Protein AF-A0A5K0WE83-F1 (afdb_monomer_lite)

Organism: NCBI:txid210225

Structure (mmCIF, N/CA/C/O backbone):
data_AF-A0A5K0WE83-F1
#
_entry.id   AF-A0A5K0WE83-F1
#
loop_
_atom_site.group_PDB
_atom_site.id
_atom_site.type_symbol
_atom_site.label_atom_id
_atom_site.label_alt_id
_atom_site.label_comp_id
_atom_site.label_asym_id
_atom_site.label_entity_id
_atom_site.label_seq_id
_atom_site.pdbx_PDB_ins_code
_atom_site.Cartn_x
_atom_site.Cartn_y
_atom_site.Cartn_z
_atom_site.occupancy
_atom_site.B_iso_or_equiv
_atom_site.auth_seq_id
_atom_site.auth_comp_id
_atom_site.auth_asym_id
_atom_site.auth_atom_id
_atom_site.pdbx_PDB_model_num
ATOM 1 N N . VAL A 1 1 ? 18.829 11.541 -3.046 1.00 50.06 1 VAL A N 1
ATOM 2 C CA . VAL A 1 1 ? 17.791 10.662 -3.632 1.00 50.06 1 VAL A CA 1
ATOM 3 C C . VAL A 1 1 ? 16.443 11.244 -3.243 1.00 50.06 1 VAL A C 1
ATOM 5 O O . VAL A 1 1 ? 16.202 11.369 -2.050 1.00 50.06 1 VAL A O 1
ATOM 8 N N . LEU A 1 2 ? 15.624 11.678 -4.204 1.00 67.94 2 LEU A N 1
ATOM 9 C CA . LEU A 1 2 ? 14.233 12.067 -3.939 1.00 67.94 2 LEU A CA 1
ATOM 10 C C . LEU A 1 2 ? 13.418 10.783 -3.724 1.00 67.94 2 LEU A C 1
ATOM 12 O O . LEU A 1 2 ? 13.520 9.850 -4.517 1.00 67.94 2 LEU A O 1
ATOM 16 N N . GLY A 1 3 ? 12.695 10.690 -2.607 1.00 90.50 3 GLY A N 1
ATOM 17 C CA . GLY A 1 3 ? 11.877 9.518 -2.276 1.00 90.50 3 GLY A CA 1
ATOM 18 C C . GLY A 1 3 ? 10.500 9.554 -2.948 1.00 90.50 3 GLY A C 1
ATOM 19 O O . GLY A 1 3 ? 10.094 10.579 -3.488 1.00 90.50 3 GLY A O 1
ATOM 20 N N . ALA A 1 4 ? 9.738 8.460 -2.849 1.00 90.94 4 ALA A N 1
ATOM 21 C CA . ALA A 1 4 ? 8.403 8.352 -3.456 1.00 90.94 4 ALA A CA 1
ATOM 22 C C . ALA A 1 4 ? 7.419 9.445 -2.989 1.00 90.94 4 ALA A C 1
ATOM 24 O O . ALA A 1 4 ? 6.615 9.927 -3.781 1.00 90.94 4 ALA A O 1
ATOM 25 N N . GLY A 1 5 ? 7.508 9.875 -1.723 1.00 91.00 5 GLY A N 1
ATOM 26 C CA . GLY A 1 5 ? 6.682 10.968 -1.198 1.00 91.00 5 GLY A CA 1
ATOM 27 C C . GLY A 1 5 ? 7.017 12.328 -1.817 1.00 91.00 5 GLY A C 1
ATOM 28 O O . GLY A 1 5 ? 6.111 13.073 -2.171 1.00 91.00 5 GLY A O 1
ATOM 29 N N . ALA A 1 6 ? 8.307 12.626 -2.008 1.00 93.25 6 ALA A N 1
ATOM 30 C CA . ALA A 1 6 ? 8.731 13.854 -2.680 1.00 93.25 6 ALA A CA 1
ATOM 31 C C . ALA A 1 6 ? 8.308 13.840 -4.155 1.00 93.25 6 ALA A C 1
ATOM 33 O O . ALA A 1 6 ? 7.729 14.811 -4.626 1.00 93.25 6 ALA A O 1
ATOM 34 N N . LEU A 1 7 ? 8.479 12.702 -4.840 1.00 91.88 7 LEU A N 1
ATOM 35 C CA . LEU A 1 7 ? 8.039 12.530 -6.226 1.00 91.88 7 LEU A CA 1
ATOM 36 C C . LEU A 1 7 ? 6.532 12.781 -6.389 1.00 91.88 7 LEU A C 1
ATOM 38 O O . LEU A 1 7 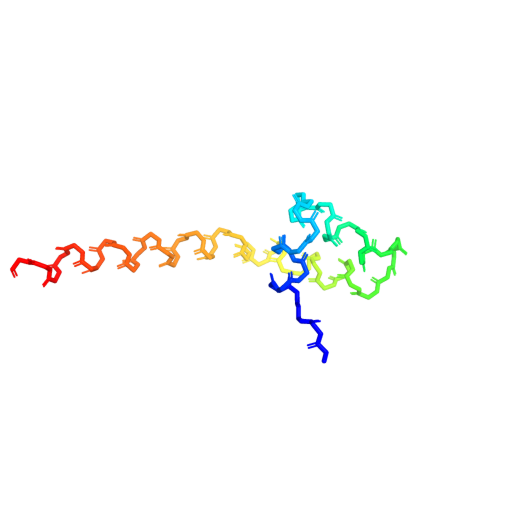? 6.129 13.451 -7.333 1.00 91.88 7 LEU A O 1
ATOM 42 N N . ALA A 1 8 ? 5.709 12.277 -5.465 1.00 92.06 8 ALA A N 1
ATOM 43 C CA . ALA A 1 8 ? 4.263 12.486 -5.502 1.00 92.06 8 ALA A CA 1
ATOM 44 C C . ALA A 1 8 ? 3.864 13.960 -5.333 1.00 92.06 8 ALA A C 1
ATOM 46 O O . ALA A 1 8 ? 2.923 14.416 -5.976 1.00 92.06 8 ALA A O 1
ATOM 47 N N . ILE A 1 9 ? 4.590 14.706 -4.497 1.00 93.12 9 ILE A N 1
ATOM 48 C CA . ILE A 1 9 ? 4.357 16.140 -4.288 1.00 93.12 9 ILE A CA 1
ATOM 49 C C . ILE A 1 9 ? 4.833 16.950 -5.501 1.00 93.12 9 ILE A C 1
ATOM 51 O O . ILE A 1 9 ? 4.124 17.840 -5.956 1.00 93.12 9 ILE A O 1
ATOM 55 N N . GLU A 1 10 ? 6.021 16.644 -6.024 1.00 92.44 10 GLU A N 1
ATOM 56 C CA . GLU A 1 10 ? 6.665 17.413 -7.092 1.00 92.44 10 GLU A CA 1
ATOM 57 C C . GLU A 1 10 ? 6.011 17.205 -8.458 1.00 92.44 10 GLU A C 1
ATOM 59 O O . GLU A 1 10 ? 5.796 18.1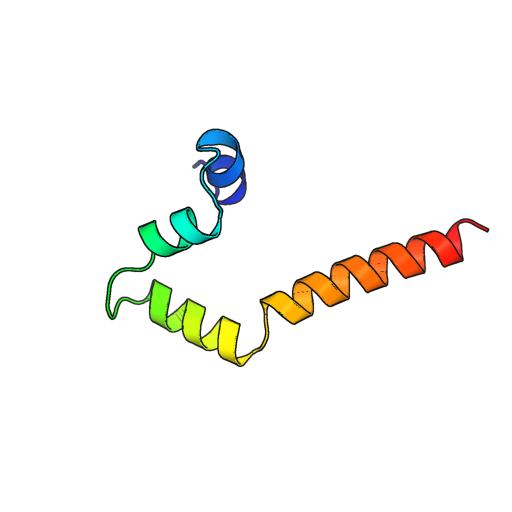77 -9.181 1.00 92.44 10 GLU A O 1
ATOM 64 N N . LYS A 1 11 ? 5.684 15.957 -8.825 1.00 90.25 11 LYS A N 1
ATOM 65 C CA . LYS A 1 11 ? 5.009 15.685 -10.101 1.00 90.25 11 LYS A CA 1
ATOM 66 C C . LYS A 1 11 ? 3.559 16.160 -10.099 1.00 90.25 11 LYS A C 1
ATOM 68 O O . LYS A 1 11 ? 3.050 16.516 -11.153 1.00 90.25 11 LYS A O 1
ATOM 73 N N . GLY A 1 12 ? 2.876 16.104 -8.954 1.00 89.25 12 GLY A N 1
ATOM 74 C CA . GLY A 1 12 ? 1.444 16.409 -8.858 1.00 89.25 12 GLY A CA 1
ATOM 75 C C . GLY A 1 12 ? 0.524 15.431 -9.608 1.00 89.25 12 GLY A C 1
ATOM 76 O O . GLY A 1 12 ? -0.694 15.599 -9.574 1.00 89.25 12 GLY A O 1
ATOM 77 N N . ASP A 1 13 ? 1.081 14.406 -10.260 1.00 92.56 13 ASP A N 1
ATOM 78 C CA . ASP A 1 13 ? 0.335 13.326 -10.898 1.00 92.56 13 ASP A CA 1
ATOM 79 C C . ASP A 1 13 ? -0.425 12.499 -9.853 1.00 92.56 13 ASP A C 1
ATOM 81 O O . ASP A 1 13 ? -0.021 12.362 -8.693 1.00 92.56 13 ASP A O 1
ATOM 85 N N . HIS A 1 14 ? -1.519 11.867 -10.278 1.00 95.62 14 HIS A N 1
ATOM 86 C CA . HIS A 1 14 ? -2.260 10.964 -9.406 1.00 95.62 14 HIS A CA 1
ATOM 87 C C . HIS A 1 14 ? -1.343 9.818 -8.916 1.00 95.62 14 HIS A C 1
ATOM 89 O O . HIS A 1 14 ? -0.682 9.178 -9.739 1.00 95.62 14 HIS A O 1
ATOM 95 N N . PRO A 1 15 ? -1.335 9.451 -7.617 1.00 94.88 15 PRO A N 1
ATOM 96 C CA . PRO A 1 15 ? -0.466 8.385 -7.103 1.00 94.88 15 PRO A CA 1
ATOM 97 C C . PRO A 1 15 ? -0.648 7.035 -7.808 1.00 94.88 15 PRO A C 1
ATOM 99 O O . PRO A 1 15 ? 0.282 6.237 -7.893 1.00 94.88 15 PRO A O 1
ATOM 102 N N . GLY A 1 16 ? -1.849 6.775 -8.339 1.00 96.00 16 GLY A N 1
ATOM 103 C CA . GLY A 1 16 ? -2.116 5.605 -9.177 1.00 96.00 16 GLY A CA 1
ATOM 104 C C . GLY A 1 16 ? -1.306 5.598 -10.475 1.00 96.00 16 GLY A C 1
ATOM 105 O O . GLY A 1 16 ? -0.781 4.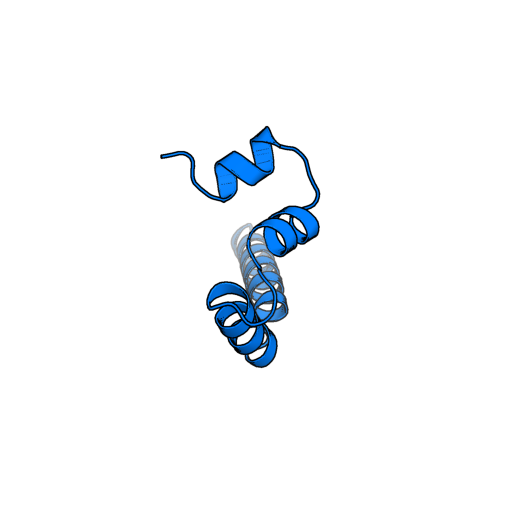549 -10.827 1.00 96.00 16 GLY A O 1
ATOM 106 N N . GLN A 1 17 ? -1.139 6.759 -11.115 1.00 96.31 17 GLN A N 1
ATOM 107 C CA . GLN A 1 17 ? -0.326 6.915 -12.320 1.00 96.31 17 GLN A CA 1
ATOM 108 C C . GLN A 1 17 ? 1.158 6.729 -11.999 1.00 96.31 17 GLN A C 1
ATOM 110 O O . GLN A 1 17 ? 1.828 5.951 -12.664 1.00 96.31 17 GLN A O 1
ATOM 115 N N . LEU A 1 18 ? 1.657 7.342 -10.920 1.00 95.31 18 LEU A N 1
ATOM 116 C CA . LEU A 1 18 ? 3.043 7.145 -10.468 1.00 95.31 18 LEU A CA 1
ATOM 117 C C . LEU A 1 18 ? 3.351 5.673 -10.164 1.00 95.31 18 LEU A C 1
ATOM 119 O O . LEU A 1 18 ? 4.434 5.180 -10.462 1.00 95.31 18 LEU A O 1
ATOM 123 N N . LYS A 1 19 ? 2.380 4.957 -9.585 1.00 96.00 19 LYS A N 1
ATOM 124 C CA . LYS A 1 19 ? 2.455 3.511 -9.359 1.00 96.00 19 LYS A CA 1
ATOM 125 C C . LYS A 1 19 ? 2.502 2.739 -10.685 1.00 96.00 19 LYS A C 1
ATOM 127 O O . LYS A 1 19 ? 3.275 1.792 -10.784 1.00 96.00 19 LYS A O 1
ATOM 132 N N . ASP A 1 20 ? 1.711 3.128 -11.685 1.00 96.25 20 ASP A N 1
ATOM 133 C CA . ASP A 1 20 ? 1.723 2.489 -13.009 1.00 96.25 20 ASP A CA 1
ATOM 134 C C . ASP A 1 20 ? 3.052 2.733 -13.751 1.00 96.25 20 ASP A C 1
ATOM 136 O O . ASP A 1 20 ? 3.595 1.809 -14.350 1.00 96.25 20 ASP A O 1
ATOM 140 N N . GLU A 1 21 ? 3.639 3.929 -13.634 1.00 95.81 21 GLU A N 1
ATOM 141 C CA . GLU A 1 21 ? 4.925 4.286 -14.259 1.00 95.81 21 GLU A CA 1
ATOM 142 C C . GLU A 1 21 ? 6.099 3.399 -13.807 1.00 95.81 21 GLU A C 1
ATOM 144 O O . GLU A 1 21 ? 7.044 3.188 -14.568 1.00 95.81 21 GLU A O 1
ATOM 149 N N . VAL A 1 22 ? 6.047 2.850 -12.589 1.00 95.25 22 VAL A N 1
ATOM 150 C CA . VAL A 1 22 ? 7.098 1.974 -12.032 1.00 95.25 22 VAL A CA 1
ATOM 151 C C . VAL A 1 22 ? 6.751 0.481 -12.097 1.00 95.25 22 VAL A C 1
ATOM 153 O O . VAL A 1 22 ? 7.565 -0.367 -11.714 1.00 95.25 22 VAL A O 1
ATOM 156 N N . ALA A 1 23 ? 5.547 0.140 -12.563 1.00 97.19 23 ALA A N 1
ATOM 157 C CA . ALA A 1 23 ? 5.018 -1.218 -12.594 1.00 97.19 23 ALA A CA 1
ATOM 158 C C . ALA A 1 23 ? 5.036 -1.785 -14.019 1.00 97.19 23 ALA A C 1
ATOM 160 O O . ALA A 1 23 ? 4.007 -1.899 -14.683 1.00 97.19 23 ALA A O 1
ATOM 161 N N . SER A 1 24 ? 6.224 -2.174 -14.487 1.00 97.69 24 SER A N 1
ATOM 162 C CA . SER A 1 24 ? 6.362 -2.802 -15.802 1.00 97.69 24 SER A CA 1
ATOM 163 C C . SER A 1 24 ? 5.569 -4.120 -15.903 1.00 97.69 24 SER A C 1
ATOM 165 O O . SER A 1 24 ? 5.458 -4.857 -14.911 1.00 97.69 24 SER A O 1
ATOM 167 N N . PRO A 1 25 ? 5.028 -4.460 -17.094 1.00 96.38 25 PRO A N 1
ATOM 168 C CA . PRO A 1 25 ? 4.324 -5.722 -17.307 1.00 96.38 25 PRO A CA 1
ATOM 169 C C . PRO A 1 25 ? 5.187 -6.925 -16.909 1.00 96.38 25 PRO A C 1
ATOM 171 O O . PRO A 1 25 ? 6.337 -7.028 -17.328 1.00 96.38 25 PRO A O 1
ATOM 174 N N . ALA A 1 26 ? 4.626 -7.823 -16.091 1.00 96.69 26 ALA A N 1
ATOM 175 C CA . ALA A 1 26 ? 5.308 -9.001 -15.536 1.00 96.69 26 ALA A CA 1
ATOM 176 C C . ALA A 1 26 ? 6.609 -8.710 -14.746 1.00 96.69 26 ALA A C 1
ATOM 178 O O . ALA A 1 26 ? 7.402 -9.618 -14.500 1.00 96.69 26 ALA A O 1
ATOM 179 N N . GLY A 1 27 ? 6.832 -7.459 -14.330 1.00 98.12 27 GLY A N 1
ATOM 180 C CA . GLY A 1 27 ? 7.998 -7.054 -13.550 1.00 98.12 27 GLY A CA 1
ATOM 181 C C . GLY A 1 27 ? 7.914 -7.401 -12.061 1.00 98.12 27 GLY A C 1
ATOM 182 O O . GLY A 1 27 ? 6.881 -7.809 -11.524 1.00 98.12 27 GLY A O 1
ATOM 183 N N . THR A 1 28 ? 9.019 -7.171 -11.353 1.00 98.19 28 THR A N 1
ATOM 184 C CA . THR A 1 28 ? 9.118 -7.419 -9.906 1.00 98.19 28 THR A CA 1
ATOM 185 C C . THR A 1 28 ? 8.226 -6.479 -9.093 1.00 98.19 28 THR A C 1
ATOM 187 O O . THR A 1 28 ? 7.596 -6.912 -8.128 1.00 98.19 28 THR A O 1
ATOM 190 N N . THR A 1 29 ? 8.100 -5.215 -9.508 1.00 97.88 29 THR A N 1
ATOM 191 C CA . THR A 1 29 ? 7.253 -4.222 -8.833 1.00 97.88 29 THR A CA 1
ATOM 192 C C . THR A 1 29 ? 5.783 -4.631 -8.839 1.00 97.88 29 THR A C 1
ATOM 194 O O . THR A 1 29 ? 5.138 -4.605 -7.792 1.00 97.88 29 THR A O 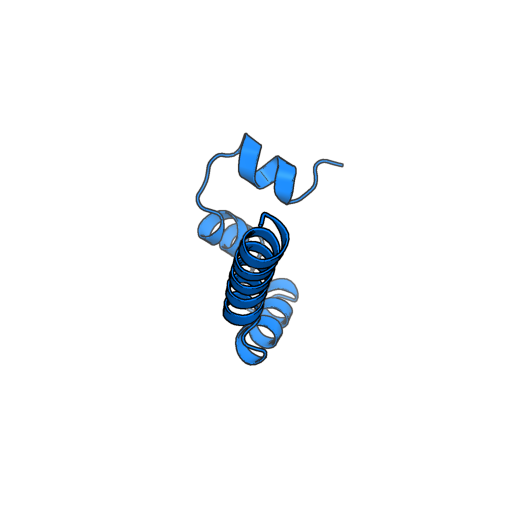1
ATOM 197 N N . ILE A 1 30 ? 5.242 -5.051 -9.991 1.00 98.25 30 ILE A N 1
ATOM 198 C CA . ILE A 1 30 ? 3.825 -5.434 -10.085 1.00 98.25 30 ILE A CA 1
ATOM 199 C C . ILE A 1 30 ? 3.535 -6.742 -9.339 1.00 98.25 30 ILE A C 1
ATOM 201 O O . ILE A 1 30 ? 2.465 -6.876 -8.748 1.00 98.25 30 ILE A O 1
ATOM 205 N N . ALA A 1 31 ? 4.498 -7.669 -9.279 1.00 98.44 31 ALA A N 1
ATOM 206 C CA . ALA A 1 31 ? 4.390 -8.859 -8.438 1.00 98.44 31 ALA A CA 1
ATOM 207 C C . ALA A 1 31 ? 4.280 -8.487 -6.947 1.00 98.44 31 ALA A C 1
ATOM 209 O O . ALA A 1 31 ? 3.391 -8.980 -6.256 1.00 98.44 31 ALA A O 1
ATOM 210 N N . GLY A 1 32 ? 5.114 -7.557 -6.471 1.00 98.50 32 GLY A N 1
ATOM 211 C CA . GLY A 1 32 ? 5.033 -7.044 -5.100 1.00 98.50 32 GLY A CA 1
ATOM 212 C C . GLY A 1 32 ? 3.717 -6.316 -4.811 1.00 98.50 32 GLY A C 1
ATOM 213 O O . GLY A 1 32 ? 3.082 -6.575 -3.792 1.00 98.50 32 GLY A O 1
ATOM 214 N N . ILE A 1 33 ? 3.262 -5.455 -5.729 1.00 98.19 33 ILE A N 1
ATOM 215 C CA . ILE A 1 33 ? 1.962 -4.775 -5.613 1.00 98.19 33 ILE A CA 1
ATOM 216 C C . ILE A 1 33 ? 0.826 -5.800 -5.517 1.00 98.19 33 ILE A C 1
ATOM 218 O O . ILE A 1 33 ? -0.045 -5.645 -4.670 1.00 98.19 33 ILE A O 1
ATOM 222 N N . CYS A 1 34 ? 0.844 -6.865 -6.322 1.00 98.19 34 CYS A N 1
ATOM 223 C CA . CYS A 1 34 ? -0.175 -7.915 -6.278 1.00 98.19 34 CYS A CA 1
ATOM 224 C C . CYS A 1 34 ? -0.288 -8.560 -4.885 1.00 98.19 34 CYS A C 1
ATOM 226 O O . CYS A 1 34 ? -1.394 -8.708 -4.368 1.00 98.19 34 CYS A O 1
ATOM 228 N N . GLU A 1 35 ? 0.837 -8.880 -4.239 1.00 98.62 35 GLU A N 1
ATOM 229 C CA . GLU A 1 35 ? 0.827 -9.418 -2.870 1.00 98.62 35 GLU A CA 1
ATOM 230 C C . GLU A 1 35 ? 0.310 -8.401 -1.840 1.00 98.62 35 GLU A C 1
ATOM 232 O O . GLU A 1 35 ? -0.460 -8.761 -0.948 1.00 98.62 35 GLU A O 1
ATOM 237 N N . LEU A 1 36 ? 0.653 -7.117 -1.987 1.00 98.25 36 LEU A N 1
ATOM 238 C CA . LEU A 1 36 ? 0.117 -6.056 -1.127 1.00 98.25 36 LEU A CA 1
ATOM 239 C C . LEU A 1 36 ? -1.408 -5.918 -1.264 1.00 98.25 36 LEU A C 1
ATOM 241 O O . LEU A 1 36 ? -2.107 -5.759 -0.260 1.00 98.25 36 LEU A O 1
ATOM 245 N N . GLU A 1 37 ? -1.938 -6.007 -2.485 1.00 98.12 37 GLU A N 1
ATOM 246 C CA . GLU A 1 37 ? -3.385 -5.959 -2.725 1.00 98.12 37 GLU A CA 1
ATOM 247 C C . GLU A 1 37 ? -4.092 -7.202 -2.164 1.00 98.12 37 GLU A C 1
ATOM 249 O O . GLU A 1 37 ? -5.139 -7.064 -1.531 1.00 98.12 37 GLU A O 1
ATOM 254 N N . LYS A 1 38 ? -3.506 -8.403 -2.298 1.00 98.38 38 LYS A N 1
ATOM 255 C CA . LYS A 1 38 ? -4.030 -9.631 -1.660 1.00 98.38 38 LYS A CA 1
ATOM 256 C C . LYS A 1 38 ? -4.127 -9.493 -0.141 1.00 98.38 38 LYS A C 1
ATOM 258 O O . LYS A 1 38 ? -5.081 -9.981 0.458 1.00 98.38 38 LYS A O 1
ATOM 263 N N . GLY A 1 39 ? -3.164 -8.806 0.473 1.00 97.94 39 GLY A N 1
ATOM 264 C CA . GLY A 1 39 ? -3.168 -8.491 1.902 1.00 97.94 39 GLY A CA 1
ATOM 265 C C . GLY A 1 39 ? -4.130 -7.367 2.310 1.00 97.94 39 GLY A C 1
ATOM 266 O O . GLY A 1 39 ? -4.197 -7.033 3.490 1.00 97.94 39 GLY A O 1
ATOM 267 N N . GLY A 1 40 ? -4.851 -6.745 1.370 1.00 97.94 40 GLY A N 1
ATOM 268 C CA . GLY A 1 40 ? -5.763 -5.637 1.661 1.00 97.94 40 GLY A CA 1
ATOM 269 C C . GLY A 1 40 ? -5.053 -4.366 2.139 1.00 97.94 40 GLY A C 1
ATOM 270 O O . GLY A 1 40 ? -5.638 -3.571 2.877 1.00 97.94 40 GLY A O 1
ATOM 271 N N . PHE A 1 41 ? -3.796 -4.158 1.731 1.00 98.38 41 PHE A N 1
ATOM 272 C CA . PHE A 1 41 ? -2.910 -3.109 2.250 1.00 98.38 41 PHE A CA 1
ATOM 273 C C . PHE A 1 41 ? -3.543 -1.708 2.274 1.00 98.38 41 PHE A C 1
ATOM 275 O O . PHE A 1 41 ? -3.447 -0.994 3.273 1.00 98.38 41 PHE A O 1
ATOM 282 N N . ARG A 1 42 ? -4.252 -1.319 1.206 1.00 97.94 42 ARG A N 1
ATOM 283 C CA . ARG A 1 42 ? -4.927 -0.010 1.131 1.00 97.94 42 ARG A CA 1
ATOM 284 C C . ARG A 1 42 ? -5.980 0.160 2.223 1.00 97.94 42 ARG A C 1
ATOM 286 O O . ARG A 1 42 ? -6.038 1.205 2.865 1.00 97.94 42 ARG A O 1
ATOM 293 N N . GLY A 1 43 ? -6.790 -0.874 2.446 1.00 98.44 43 GLY A N 1
ATOM 294 C CA . GLY A 1 43 ? -7.823 -0.876 3.480 1.00 98.44 43 GLY A CA 1
ATOM 295 C C . GLY A 1 43 ? -7.228 -0.799 4.884 1.00 98.44 43 GLY A C 1
ATOM 296 O O . GLY A 1 43 ? -7.749 -0.073 5.732 1.00 98.44 43 GLY A O 1
ATOM 297 N N . LEU A 1 44 ? -6.100 -1.478 5.113 1.00 98.56 44 LEU A N 1
ATOM 298 C CA . LEU A 1 44 ? -5.373 -1.413 6.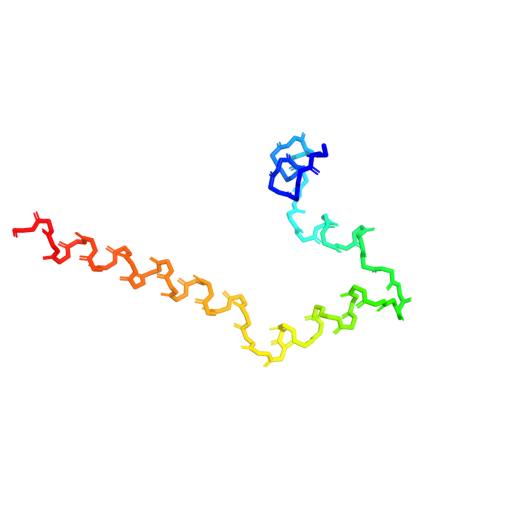382 1.00 98.56 44 LEU A CA 1
ATOM 299 C C . LEU A 1 44 ? -4.872 0.004 6.685 1.00 98.56 44 LEU A C 1
ATOM 301 O O . LEU A 1 44 ? -5.077 0.487 7.796 1.00 98.56 44 LEU A O 1
ATOM 305 N N . LEU A 1 45 ? -4.283 0.697 5.705 1.00 98.50 45 LEU A N 1
ATOM 306 C CA . LEU A 1 45 ? -3.831 2.082 5.885 1.00 98.50 45 LEU A CA 1
ATOM 30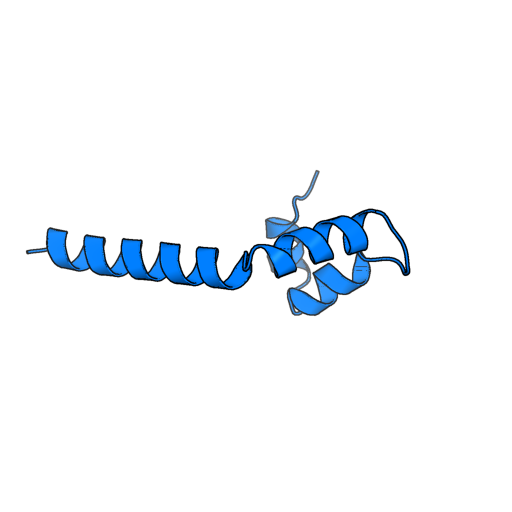7 C C . LEU A 1 45 ? -4.987 3.037 6.204 1.00 98.50 45 LEU A C 1
ATOM 309 O O . LEU A 1 45 ? -4.877 3.843 7.128 1.00 98.50 45 LEU A O 1
ATOM 313 N N . ILE A 1 46 ? -6.103 2.924 5.479 1.00 98.62 46 ILE A N 1
ATOM 314 C CA . ILE A 1 46 ? -7.304 3.734 5.735 1.00 98.62 46 ILE A CA 1
ATOM 315 C C . ILE A 1 46 ? -7.794 3.493 7.167 1.00 98.62 46 ILE A C 1
ATOM 317 O O . ILE A 1 46 ? -7.989 4.440 7.928 1.00 98.62 46 ILE A O 1
ATOM 321 N N . SER A 1 47 ? -7.910 2.222 7.557 1.00 98.56 47 SER A N 1
ATOM 322 C CA . SER A 1 47 ? -8.368 1.826 8.891 1.00 98.56 47 SER A CA 1
ATOM 323 C C . SER A 1 47 ? -7.447 2.352 9.993 1.00 98.56 47 SER A C 1
ATOM 325 O O . SER A 1 47 ? -7.930 2.828 11.018 1.00 98.56 47 SER A O 1
ATOM 327 N N . ALA A 1 48 ? -6.128 2.318 9.776 1.00 98.69 48 ALA A N 1
ATOM 328 C CA . ALA A 1 48 ? -5.141 2.829 10.721 1.00 98.69 48 ALA A CA 1
ATOM 329 C C . ALA A 1 48 ? -5.296 4.340 10.952 1.00 98.69 48 ALA A C 1
ATOM 331 O O . ALA A 1 48 ? -5.336 4.782 12.101 1.00 98.69 48 ALA A O 1
ATOM 332 N N . VAL A 1 49 ? -5.447 5.129 9.882 1.00 98.56 49 VAL A N 1
ATOM 333 C CA . VAL A 1 49 ? -5.654 6.583 9.991 1.00 98.56 49 VAL A CA 1
ATOM 334 C C . VAL A 1 49 ? -6.977 6.894 10.690 1.00 98.56 49 VAL A C 1
ATOM 336 O O . VAL A 1 49 ? -7.013 7.732 11.591 1.00 98.56 49 VAL A O 1
ATOM 339 N N . THR A 1 50 ? -8.058 6.192 10.343 1.00 98.50 50 THR A N 1
ATOM 340 C CA . THR A 1 50 ? -9.361 6.366 10.999 1.00 98.50 50 THR A CA 1
ATOM 341 C C . THR A 1 50 ? -9.303 6.020 12.487 1.00 98.50 50 THR A C 1
ATOM 343 O O . THR A 1 50 ? -9.822 6.774 13.311 1.00 98.50 50 THR A O 1
ATOM 346 N N . ALA A 1 51 ? -8.648 4.916 12.854 1.00 98.56 51 ALA A N 1
ATOM 347 C CA . ALA A 1 51 ? -8.488 4.512 14.247 1.00 98.56 51 ALA A CA 1
ATOM 348 C C . ALA A 1 51 ? -7.660 5.531 15.044 1.00 98.56 51 ALA A C 1
ATOM 350 O O . ALA A 1 51 ? -8.050 5.901 16.152 1.00 98.56 51 ALA A O 1
ATOM 351 N N . ALA A 1 52 ? -6.563 6.033 14.470 1.00 98.38 52 ALA A N 1
ATOM 352 C CA . ALA A 1 52 ? -5.740 7.067 15.089 1.00 98.38 52 ALA A CA 1
ATOM 353 C C . ALA A 1 52 ? -6.524 8.374 15.299 1.00 98.38 52 ALA A C 1
ATOM 355 O O . ALA A 1 52 ? -6.498 8.936 16.393 1.00 98.38 52 ALA A O 1
ATOM 356 N N . ALA A 1 53 ? -7.277 8.823 14.289 1.00 98.12 53 ALA A N 1
ATOM 357 C CA . ALA A 1 53 ? -8.114 10.017 14.385 1.00 98.12 53 ALA A CA 1
ATOM 358 C C . ALA A 1 53 ? -9.200 9.869 15.463 1.00 98.12 53 ALA A C 1
ATOM 360 O O . ALA A 1 53 ? -9.369 10.762 16.294 1.00 98.12 53 ALA A O 1
ATOM 361 N N . LYS A 1 54 ? -9.883 8.717 15.506 1.00 98.06 54 LYS A N 1
ATOM 362 C CA . LYS A 1 54 ? -10.869 8.404 16.550 1.00 98.06 54 LYS A CA 1
ATOM 363 C C . LYS A 1 54 ? -10.232 8.447 17.938 1.00 98.06 54 LYS A C 1
ATOM 365 O O . LYS A 1 54 ? -10.755 9.103 18.834 1.00 98.06 54 LYS A O 1
ATOM 370 N N . ARG A 1 55 ? -9.073 7.804 18.109 1.00 98.06 55 ARG A N 1
ATOM 371 C CA . ARG A 1 55 ? -8.364 7.800 19.392 1.00 98.06 55 ARG A CA 1
ATOM 372 C C . ARG A 1 55 ? -7.937 9.203 19.817 1.00 98.06 55 ARG A C 1
ATOM 374 O O . ARG A 1 55 ? -8.034 9.535 20.992 1.00 98.06 55 ARG A O 1
ATOM 381 N N . SER A 1 56 ? -7.502 10.035 18.875 1.00 97.94 56 SER A N 1
ATOM 382 C CA . SER A 1 56 ? -7.166 11.433 19.152 1.00 97.94 56 SER A CA 1
ATOM 383 C C . SER A 1 56 ? -8.363 12.218 19.693 1.00 97.94 56 SER A C 1
ATOM 385 O O . SER A 1 56 ? -8.187 13.023 20.600 1.00 97.94 56 SER A O 1
ATOM 387 N N . GLN A 1 57 ? -9.568 11.984 19.165 1.00 97.00 57 GLN A N 1
ATOM 388 C CA . GLN A 1 57 ? -10.793 12.629 19.653 1.00 97.00 57 GLN A CA 1
ATOM 389 C C . GLN A 1 57 ? -11.172 12.145 21.056 1.00 97.00 57 GLN A C 1
ATOM 391 O O . GLN A 1 57 ? -11.533 12.958 21.899 1.00 97.00 57 GLN A O 1
ATOM 396 N N . GLU A 1 58 ? -11.042 10.844 21.331 1.00 97.44 58 GLU A N 1
ATOM 397 C CA . GLU A 1 58 ? -11.291 10.279 22.666 1.00 97.44 58 GLU A CA 1
ATOM 398 C C . GLU A 1 58 ? -10.359 10.860 23.740 1.00 97.44 58 GLU A C 1
ATOM 400 O O . GLU A 1 58 ? -10.766 10.993 24.889 1.00 97.44 58 GLU A O 1
ATOM 405 N N . LEU A 1 59 ? -9.113 11.178 23.371 1.00 96.62 59 LEU A N 1
ATOM 406 C CA . LEU A 1 59 ? -8.089 11.731 24.264 1.00 96.62 59 LEU A CA 1
ATOM 407 C C . LEU A 1 59 ? -8.168 13.253 24.444 1.00 96.62 59 LEU A C 1
ATOM 409 O O . LEU A 1 59 ? -7.491 13.786 25.316 1.00 96.62 59 LEU A O 1
ATOM 413 N N . SER A 1 60 ? -8.928 13.954 23.600 1.00 86.00 60 SER A N 1
ATOM 414 C CA . SER A 1 60 ? -9.008 15.420 23.614 1.00 86.00 60 SER A CA 1
ATOM 415 C C . SER A 1 60 ? -10.041 15.972 24.609 1.00 86.00 60 SER A C 1
ATOM 417 O O . SER A 1 60 ? -10.218 17.190 24.659 1.00 86.00 60 SER A O 1
ATOM 419 N N . ASN A 1 61 ? -10.714 15.099 25.365 1.00 52.62 61 ASN A N 1
ATOM 420 C CA . ASN A 1 61 ? -11.650 15.456 26.433 1.00 52.62 61 ASN A CA 1
ATOM 421 C C . ASN A 1 61 ? -10.969 15.415 27.800 1.00 52.62 61 ASN A C 1
ATOM 423 O O . ASN A 1 61 ? -10.337 14.377 28.100 1.00 52.62 61 ASN A O 1
#

Foldseek 3Di:
DQDPVNVCVVVVDDSVVVLVVPDPVVDPSVVVVVVCVVVVVVVVVVVVVVVVVVVVVVVVD

Radius of gyration: 15.72 Å; chains: 1; bounding box: 29×27×44 Å

Sequence (61 aa):
VLGAGALAIEKGDHPGQLKDEVASPAGTTIAGICELEKGGFRGLLISAVTAAAKRSQELSN

Secondary structure (DSSP, 8-state):
---HHHHHHHH---HHHHHHHT--TT-HHHHHHHHHHHTTHHHHHHHHHHHHHHHHHHHT-

pLDDT: mean 94.31, std 9.15, range [50.06, 98.69]

InterPro domains:
  IPR008927 6-phosphogluconate dehydrogenase-like, C-terminal domain superfamily [SSF48179] (1-60)
  IPR029036 Pyrroline-5-carboxylate reductase, dimerisation domain [PF14748] (1-59)
  IPR053790 Pyrroline-5-carboxylate reductase-like conserved site [PS00521] (15-37)